Protein AF-A0A7X6Z7E5-F1 (afdb_monomer)

Mean predicted aligned error: 3.09 Å

Solvent-accessible surface area (backbone atoms only — not comparable to full-atom values): 7383 Å² total; per-residue (Å²): 79,76,51,75,53,70,46,64,33,36,83,61,48,77,45,71,62,96,45,41,35,42,35,34,70,39,60,48,38,36,44,34,43,27,23,80,47,95,40,52,66,38,69,42,58,39,33,41,38,40,39,46,39,59,73,40,32,41,79,45,36,56,46,96,85,69,81,45,80,76,39,76,52,38,86,60,73,45,66,46,77,52,34,31,45,40,37,34,41,30,78,64,75,43,69,44,42,31,17,22,46,98,87,66,48,79,71,38,73,46,73,66,49,61,56,97,43,31,39,35,39,66,42,50,87,60,60,71,55,51,34,31,44,34,36,61,109

Radius of gyration: 15.9 Å; Cα contacts (8 Å, |Δi|>4): 357; chains: 1; bounding box: 41×26×44 Å

Sequence (137 aa):
RTQCIYGFLGEAGELSTQSMTVSASNEYAVVALSSLTDAAIDTSDNLLLTTVGRAENTDMKYNEDHTVVLDFGKPPIQIEVIEADIAIRTDKKNLTVWSIGPEGFYTGRIPSTCVDGVLKFHLGDTCQSMYYLILEE

Foldseek 3Di:
DKDKDWDQQLVVAWDDDPFKIKRWNDRTKIWMKDAPDPDDQQEGQKIKIFMFDDWAAVPWDDPPVNPGTPDRHHDDTDTDFIWMKMKGAHPAQAKWKFQAAPVGHTPGTFDWDQDPRIIIGTTDPPSTDRMIIIGGD

pLDDT: mean 96.21, std 2.39, range [87.38, 98.75]

Structure (mmCIF, N/CA/C/O backbone):
data_AF-A0A7X6Z7E5-F1
#
_entry.id   AF-A0A7X6Z7E5-F1
#
loop_
_atom_site.group_PDB
_atom_site.id
_atom_site.type_symbol
_atom_site.label_atom_id
_atom_site.label_alt_id
_atom_site.label_comp_id
_atom_site.label_asym_id
_atom_site.label_entity_id
_atom_site.label_seq_id
_atom_site.pdbx_PDB_ins_code
_atom_site.Cartn_x
_atom_site.Cartn_y
_atom_site.Cartn_z
_atom_site.occupancy
_atom_site.B_iso_or_equiv
_atom_site.auth_seq_id
_atom_site.auth_comp_id
_atom_site.auth_asym_id
_atom_site.auth_atom_id
_atom_site.pdbx_PDB_model_num
ATOM 1 N N . ARG A 1 1 ? 0.260 -7.842 13.434 1.00 92.31 1 ARG A N 1
ATOM 2 C CA . ARG A 1 1 ? -0.545 -8.828 12.653 1.00 92.31 1 ARG A CA 1
ATOM 3 C C . ARG A 1 1 ? -0.699 -8.294 11.236 1.00 92.31 1 ARG A C 1
ATOM 5 O O . ARG A 1 1 ? -0.947 -7.100 11.126 1.00 92.31 1 ARG A O 1
ATOM 12 N N . THR A 1 2 ? -0.581 -9.130 10.203 1.00 97.75 2 THR A N 1
ATOM 13 C CA . THR A 1 2 ? -0.515 -8.663 8.805 1.00 97.75 2 THR A CA 1
ATOM 14 C C . THR A 1 2 ? -1.429 -9.480 7.902 1.00 97.75 2 THR A C 1
ATOM 16 O O . THR A 1 2 ? -1.519 -10.697 8.051 1.00 97.75 2 THR A O 1
ATOM 19 N N . GLN A 1 3 ? -2.099 -8.802 6.975 1.00 98.31 3 GLN A N 1
ATOM 20 C CA . GLN A 1 3 ? -2.853 -9.394 5.873 1.00 98.31 3 GLN A CA 1
ATOM 21 C C . GLN A 1 3 ? -2.309 -8.816 4.566 1.00 98.31 3 GLN A C 1
ATOM 23 O O . GLN A 1 3 ? -1.955 -7.640 4.516 1.00 98.31 3 GLN A O 1
AT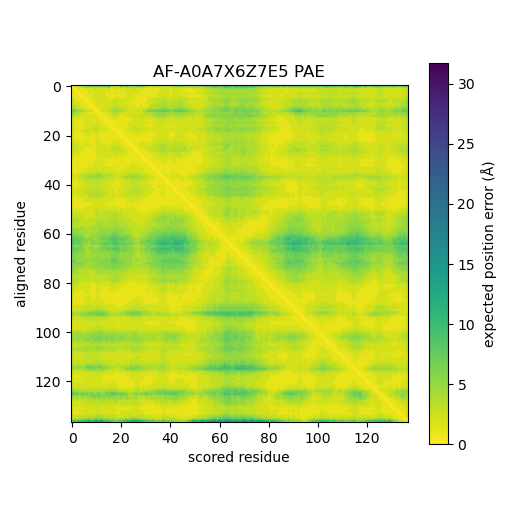OM 28 N N . CYS A 1 4 ? -2.193 -9.642 3.530 1.00 98.12 4 CYS A N 1
ATOM 29 C CA . CYS A 1 4 ? -1.553 -9.246 2.281 1.00 98.12 4 CYS A CA 1
ATOM 30 C C . CYS A 1 4 ? -2.283 -9.857 1.087 1.00 98.12 4 CYS A C 1
ATOM 32 O O . CYS A 1 4 ? -2.660 -11.029 1.132 1.00 98.12 4 CYS A O 1
ATOM 34 N N . ILE A 1 5 ? -2.445 -9.059 0.036 1.00 98.19 5 ILE A N 1
ATOM 35 C CA . ILE A 1 5 ? -2.859 -9.483 -1.299 1.00 98.19 5 ILE A CA 1
ATOM 36 C C . ILE A 1 5 ? -1.726 -9.076 -2.239 1.00 98.19 5 ILE A C 1
ATOM 38 O O . ILE A 1 5 ? -1.319 -7.915 -2.244 1.00 98.19 5 ILE A O 1
ATOM 42 N N . TYR A 1 6 ? -1.181 -10.025 -2.996 1.00 96.69 6 TYR A N 1
ATOM 43 C CA . TYR A 1 6 ? -0.103 -9.749 -3.939 1.00 96.69 6 TYR A CA 1
ATOM 44 C C . TYR A 1 6 ? -0.175 -10.651 -5.165 1.00 96.69 6 TYR A C 1
ATOM 46 O O . TYR A 1 6 ? -0.599 -11.803 -5.070 1.00 96.69 6 TYR A O 1
ATOM 54 N N . GLY A 1 7 ? 0.270 -10.130 -6.306 1.00 95.69 7 GLY A N 1
ATOM 55 C CA . GLY A 1 7 ? 0.277 -10.849 -7.574 1.00 95.69 7 GLY A CA 1
ATOM 56 C C . GLY A 1 7 ? -0.270 -9.996 -8.707 1.00 95.69 7 GLY A C 1
ATOM 57 O O . GLY A 1 7 ? -0.216 -8.768 -8.648 1.00 95.69 7 GLY A O 1
ATOM 58 N N . PHE A 1 8 ? -0.804 -10.666 -9.727 1.00 94.75 8 PHE A N 1
ATOM 59 C CA . PHE A 1 8 ? -1.396 -10.017 -10.889 1.00 94.75 8 PHE A CA 1
ATOM 60 C C . PHE A 1 8 ? -2.824 -9.536 -10.585 1.00 94.75 8 PHE A C 1
ATOM 62 O O . PHE A 1 8 ? -3.789 -10.258 -10.835 1.00 94.75 8 PHE A O 1
ATOM 69 N N . LEU A 1 9 ? -2.957 -8.375 -9.933 1.00 95.50 9 LEU A N 1
ATOM 70 C CA . LEU A 1 9 ? -4.228 -7.935 -9.342 1.00 95.50 9 LEU A CA 1
ATOM 71 C C . LEU A 1 9 ? -5.181 -7.292 -10.359 1.00 95.50 9 LEU A C 1
ATOM 73 O O . LEU A 1 9 ? -6.391 -7.453 -10.212 1.00 95.50 9 LEU A O 1
ATOM 77 N N . GLY A 1 10 ? -4.656 -6.636 -11.398 1.00 93.31 10 GLY A N 1
ATOM 78 C CA . GLY A 1 10 ? -5.451 -5.905 -12.396 1.00 93.31 10 GLY A CA 1
ATOM 79 C C . GLY A 1 10 ? -6.494 -6.756 -13.124 1.00 93.31 10 GLY A C 1
ATOM 80 O O . GLY A 1 10 ? -7.553 -6.260 -13.499 1.00 93.31 10 GLY A O 1
ATOM 81 N N . GLU A 1 11 ? -6.235 -8.057 -13.274 1.00 91.94 11 GLU A N 1
ATOM 82 C CA . GLU A 1 11 ? -7.167 -9.010 -13.893 1.00 91.94 11 GLU A CA 1
ATOM 83 C C . GLU A 1 11 ? -7.943 -9.855 -12.870 1.00 91.94 11 GLU A C 1
ATOM 85 O O . GLU A 1 11 ? -8.890 -10.556 -13.229 1.00 91.94 11 GLU A O 1
ATOM 90 N N . ALA A 1 12 ? -7.565 -9.802 -11.590 1.00 94.81 12 ALA A N 1
ATOM 91 C CA . ALA A 1 12 ? -8.177 -10.608 -10.537 1.00 94.81 12 ALA A CA 1
ATOM 92 C C . ALA A 1 12 ? -9.500 -10.018 -10.017 1.00 94.81 12 ALA A C 1
ATOM 94 O O . ALA A 1 12 ? -10.274 -10.727 -9.370 1.00 94.81 12 ALA A O 1
ATOM 95 N N . GLY A 1 13 ? -9.767 -8.741 -10.309 1.00 95.06 13 GLY A N 1
ATOM 96 C CA . GLY A 1 13 ? -10.925 -8.013 -9.801 1.00 95.06 13 GLY A CA 1
ATOM 97 C C . GLY A 1 13 ? -10.811 -7.731 -8.302 1.00 95.06 13 GLY A C 1
ATOM 98 O O . GLY A 1 13 ? -9.738 -7.414 -7.792 1.00 95.06 13 GLY A O 1
ATOM 99 N N . GLU A 1 14 ? -11.933 -7.836 -7.592 1.00 97.81 14 GLU A N 1
ATOM 100 C CA . GLU A 1 14 ? -11.973 -7.620 -6.147 1.00 97.81 14 GLU A CA 1
ATOM 101 C C . GLU A 1 14 ? -11.465 -8.858 -5.390 1.00 97.81 14 GLU A C 1
ATOM 103 O O . GLU A 1 14 ? -11.990 -9.964 -5.537 1.00 97.81 14 GLU A O 1
ATOM 108 N N . LEU A 1 15 ? -10.458 -8.659 -4.540 1.00 98.31 15 LEU A N 1
ATOM 109 C CA . LEU A 1 15 ? -9.891 -9.689 -3.677 1.00 98.31 15 LEU A CA 1
ATOM 110 C C . LEU A 1 15 ? -10.034 -9.295 -2.210 1.00 98.31 15 LEU A C 1
ATOM 112 O O . LEU A 1 15 ? -9.829 -8.139 -1.839 1.00 98.31 15 LEU A O 1
ATOM 116 N N . SER A 1 16 ? -10.313 -10.278 -1.355 1.00 98.19 16 SER A N 1
ATOM 117 C CA . SER A 1 16 ? -10.526 -10.048 0.075 1.00 98.19 16 SER A CA 1
ATOM 118 C C . SER A 1 16 ? -9.679 -10.965 0.947 1.00 98.19 16 SER A C 1
ATOM 120 O O . SER A 1 16 ? -9.521 -12.159 0.696 1.00 98.19 16 SER A O 1
ATOM 122 N N . THR A 1 17 ? -9.193 -10.399 2.042 1.00 98.00 17 THR A N 1
ATOM 123 C CA . THR A 1 17 ? -8.700 -11.114 3.217 1.00 98.00 17 THR A CA 1
ATOM 124 C C . THR A 1 17 ? -9.766 -11.068 4.318 1.00 98.00 17 THR A C 1
ATOM 126 O O . THR A 1 17 ? -10.914 -10.693 4.088 1.00 98.00 17 THR A O 1
ATOM 129 N N . GLN A 1 18 ? -9.411 -11.435 5.554 1.00 97.19 18 GLN A N 1
ATOM 130 C CA . GLN A 1 18 ? -10.350 -11.353 6.673 1.00 97.19 18 GLN A CA 1
ATOM 131 C C . GLN A 1 18 ? -10.836 -9.919 6.941 1.00 97.19 18 GLN A C 1
ATOM 133 O O . GLN A 1 18 ? -12.003 -9.753 7.292 1.00 97.19 18 GLN A O 1
ATOM 138 N N . SER A 1 19 ? -9.965 -8.912 6.836 1.00 97.81 19 SER A N 1
ATOM 139 C CA . SER A 1 19 ? -10.246 -7.527 7.251 1.00 97.81 19 SER A CA 1
ATOM 140 C C . SER A 1 19 ? -10.072 -6.497 6.138 1.00 97.81 19 SER A C 1
ATOM 142 O O . SER A 1 19 ? -10.428 -5.347 6.358 1.00 97.81 19 SER A O 1
ATOM 144 N N . MET A 1 20 ? -9.530 -6.869 4.978 1.00 98.44 20 MET A N 1
ATOM 145 C CA . MET A 1 20 ? -9.228 -5.944 3.886 1.00 98.44 20 MET A CA 1
ATOM 146 C C . MET A 1 20 ? -9.802 -6.469 2.574 1.00 98.44 20 MET A C 1
ATOM 148 O O . MET A 1 20 ? -9.797 -7.669 2.324 1.00 98.44 20 MET A O 1
ATOM 152 N N . THR A 1 21 ? -10.294 -5.564 1.740 1.00 98.62 21 THR A N 1
ATOM 153 C CA . THR A 1 21 ? -10.678 -5.815 0.351 1.00 98.62 21 THR A CA 1
ATOM 154 C C . THR A 1 21 ? -9.948 -4.822 -0.542 1.00 98.62 21 THR A C 1
AT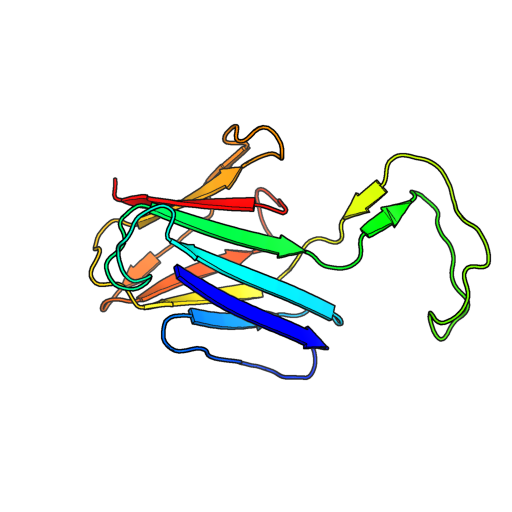OM 156 O O . THR A 1 21 ? -9.770 -3.666 -0.153 1.00 98.62 21 THR A O 1
ATOM 159 N N . VAL A 1 22 ? -9.482 -5.301 -1.692 1.00 98.62 22 VAL A N 1
ATOM 160 C CA . VAL A 1 22 ? -8.648 -4.561 -2.639 1.00 98.62 22 VAL A CA 1
ATOM 161 C C . VAL A 1 22 ? -9.151 -4.828 -4.051 1.00 98.62 22 VAL A C 1
ATOM 163 O O . VAL A 1 22 ? -9.315 -5.984 -4.435 1.00 98.62 22 VAL A O 1
ATOM 166 N N . SER A 1 23 ? -9.335 -3.763 -4.825 1.00 98.31 23 SER A N 1
ATOM 167 C CA . SER A 1 23 ? -9.487 -3.811 -6.280 1.00 98.31 23 SER A CA 1
ATOM 168 C C . SER A 1 23 ? -8.455 -2.864 -6.879 1.00 98.31 23 SER A C 1
ATOM 170 O O . SER A 1 23 ? -8.537 -1.661 -6.650 1.00 98.31 23 SER A O 1
ATOM 172 N N . ALA A 1 24 ? -7.462 -3.396 -7.590 1.00 97.69 24 ALA A N 1
ATOM 173 C CA . ALA A 1 24 ? -6.362 -2.616 -8.159 1.00 97.69 24 ALA A CA 1
ATOM 174 C C . ALA A 1 24 ? -6.434 -2.610 -9.689 1.00 97.69 24 ALA A C 1
ATOM 176 O O . ALA A 1 24 ? -6.834 -3.611 -10.278 1.00 97.69 24 ALA A O 1
ATOM 177 N N . SER A 1 25 ? -6.033 -1.508 -10.327 1.00 96.81 25 SER A N 1
ATOM 178 C CA . SER A 1 25 ? -5.918 -1.422 -11.793 1.00 96.81 25 SER A CA 1
ATOM 179 C C . SER A 1 25 ? -4.535 -1.854 -12.295 1.00 96.81 25 SER A C 1
ATOM 181 O O . SER A 1 25 ? -4.400 -2.244 -13.456 1.00 96.81 25 SER A O 1
ATOM 183 N N . ASN A 1 26 ? -3.510 -1.818 -11.433 1.00 96.31 26 ASN A N 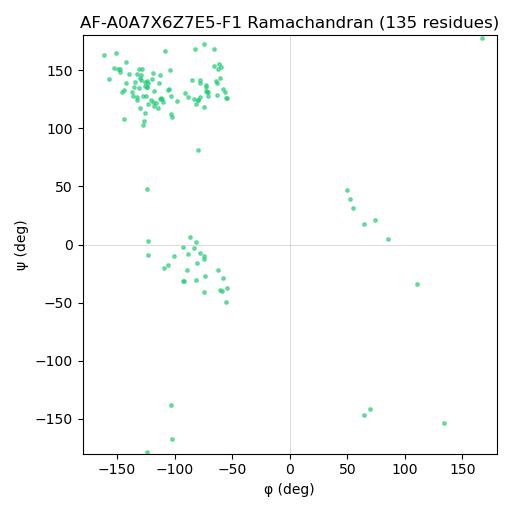1
ATOM 184 C CA . ASN A 1 26 ? -2.154 -2.230 -11.790 1.00 96.31 26 ASN A CA 1
ATOM 185 C C . ASN A 1 26 ? -2.102 -3.711 -12.164 1.00 96.31 26 ASN A C 1
ATOM 187 O O . ASN A 1 26 ? -2.661 -4.563 -11.469 1.00 96.31 26 ASN A O 1
ATOM 191 N N . GLU A 1 27 ? -1.329 -4.024 -13.205 1.00 93.38 27 GLU A N 1
ATOM 192 C CA . GLU A 1 27 ? -1.092 -5.402 -13.632 1.00 93.38 27 GLU A CA 1
ATOM 193 C C . GLU A 1 27 ? -0.549 -6.242 -12.474 1.00 93.38 27 GLU A C 1
ATOM 195 O O . GLU A 1 27 ? -1.118 -7.284 -12.177 1.00 93.38 27 GLU A O 1
ATOM 200 N N . TYR A 1 28 ? 0.484 -5.755 -11.777 1.00 94.25 28 TYR A N 1
ATOM 201 C CA . TYR A 1 28 ? 1.039 -6.374 -10.578 1.00 94.25 28 TYR A CA 1
ATOM 202 C C . TYR A 1 28 ? 1.037 -5.390 -9.410 1.00 94.25 28 TYR A C 1
ATOM 204 O O . TYR A 1 28 ? 1.471 -4.248 -9.547 1.00 94.25 28 TYR A O 1
ATOM 212 N N . ALA A 1 29 ? 0.625 -5.855 -8.234 1.00 96.81 29 ALA A N 1
ATOM 213 C CA . ALA A 1 29 ? 0.714 -5.073 -7.010 1.00 96.81 29 ALA A CA 1
ATOM 214 C C . ALA A 1 29 ? 0.927 -5.970 -5.791 1.00 96.81 29 ALA A C 1
ATOM 216 O O . ALA A 1 29 ? 0.480 -7.117 -5.742 1.00 96.81 29 ALA A O 1
ATOM 217 N N . VAL A 1 30 ? 1.587 -5.415 -4.780 1.00 97.62 30 VAL A N 1
ATOM 218 C CA . VAL A 1 30 ? 1.592 -5.912 -3.405 1.00 97.62 30 VAL A CA 1
ATOM 219 C C . VAL A 1 30 ? 0.830 -4.902 -2.565 1.00 97.62 30 VAL A C 1
ATOM 221 O O . VAL A 1 30 ? 1.192 -3.729 -2.555 1.00 97.62 30 VAL A O 1
ATOM 224 N N . VAL A 1 31 ? -0.189 -5.354 -1.840 1.00 98.44 31 VAL A N 1
ATOM 225 C CA . VAL A 1 31 ? -0.961 -4.549 -0.892 1.00 98.44 31 VAL A CA 1
ATOM 226 C C . VAL A 1 31 ? -0.962 -5.268 0.451 1.00 98.44 31 VAL A C 1
ATOM 228 O O . VAL A 1 31 ? -1.621 -6.295 0.630 1.00 98.44 31 VAL A O 1
ATOM 231 N N . ALA A 1 32 ? -0.189 -4.742 1.400 1.00 98.56 32 ALA A N 1
ATOM 232 C CA . ALA A 1 32 ? 0.004 -5.330 2.718 1.00 98.56 32 ALA A CA 1
ATOM 233 C C . ALA A 1 32 ? -0.476 -4.377 3.813 1.00 98.56 32 ALA A C 1
ATOM 235 O O . ALA A 1 32 ? 0.026 -3.265 3.942 1.00 98.56 32 ALA A O 1
ATOM 236 N N . LEU A 1 33 ? -1.404 -4.840 4.646 1.00 98.75 33 LEU A N 1
ATOM 237 C CA . LEU A 1 33 ? -1.927 -4.097 5.786 1.00 98.75 33 LEU A CA 1
ATOM 238 C C . LEU A 1 33 ? -1.452 -4.743 7.082 1.00 98.75 33 LEU A C 1
ATOM 240 O O . LEU A 1 33 ? -1.702 -5.925 7.332 1.00 98.75 33 LEU A O 1
ATOM 244 N N . SER A 1 34 ? -0.777 -3.960 7.915 1.00 98.50 34 SER A N 1
ATOM 245 C CA . SER A 1 34 ? -0.219 -4.410 9.186 1.00 98.50 34 SER A CA 1
ATOM 246 C C . SER A 1 34 ? -0.727 -3.557 10.335 1.00 98.50 34 SER A C 1
ATOM 248 O O . SER A 1 34 ? -0.705 -2.336 10.259 1.00 98.50 34 SER A O 1
ATOM 250 N N . SER A 1 35 ? -1.123 -4.196 11.434 1.00 98.25 35 SER A N 1
ATOM 251 C CA . SER A 1 35 ? -1.245 -3.493 12.714 1.00 98.25 35 SER A CA 1
ATOM 252 C C . SER A 1 35 ? 0.141 -3.196 13.277 1.00 98.25 35 SER A C 1
ATOM 254 O O . SER A 1 35 ? 0.977 -4.104 13.330 1.00 98.25 35 SER A O 1
ATOM 256 N N . LEU A 1 36 ? 0.356 -1.947 13.701 1.00 97.31 36 LEU A N 1
ATOM 257 C CA . LEU A 1 36 ? 1.563 -1.500 14.405 1.00 97.31 36 LEU A CA 1
ATOM 258 C C . LEU A 1 36 ? 1.471 -1.714 15.927 1.00 97.31 36 LEU A C 1
ATOM 260 O O . LEU A 1 36 ? 2.359 -1.307 16.671 1.00 97.31 36 LEU A O 1
ATOM 264 N N . THR A 1 37 ? 0.407 -2.376 16.386 1.00 95.00 37 THR A N 1
ATOM 265 C CA . THR A 1 37 ? 0.178 -2.781 17.777 1.00 95.00 37 THR A CA 1
ATOM 266 C C . THR A 1 37 ? -0.059 -4.297 17.861 1.00 95.00 37 THR A C 1
ATOM 268 O O . THR A 1 37 ? -0.069 -5.011 16.850 1.00 95.00 37 THR A O 1
ATOM 271 N N . ASP A 1 38 ? -0.312 -4.810 19.068 1.00 95.06 38 ASP A N 1
ATOM 272 C CA . ASP A 1 38 ? -0.697 -6.215 19.282 1.00 95.06 38 ASP A CA 1
ATOM 273 C C . ASP A 1 38 ? -2.155 -6.524 18.872 1.00 95.06 38 ASP A C 1
ATOM 275 O O . ASP A 1 38 ? -2.553 -7.697 18.749 1.00 95.06 38 ASP A O 1
ATOM 279 N N . ALA A 1 39 ? -2.957 -5.482 18.628 1.00 96.94 39 ALA A N 1
ATOM 280 C CA . ALA A 1 39 ? -4.357 -5.598 18.245 1.00 96.94 39 ALA A CA 1
ATOM 281 C C . ALA A 1 39 ? -4.535 -6.250 16.861 1.00 96.94 39 ALA A C 1
ATOM 283 O O . ALA A 1 39 ? -3.660 -6.200 15.987 1.00 96.94 39 ALA A O 1
ATOM 284 N N . ALA A 1 40 ? -5.700 -6.876 16.661 1.00 97.50 40 ALA A N 1
ATOM 285 C CA . ALA A 1 40 ? -6.168 -7.296 15.342 1.00 97.50 40 ALA A CA 1
ATOM 286 C C . ALA A 1 40 ? -6.346 -6.085 14.418 1.00 97.50 40 ALA A C 1
ATOM 288 O O . ALA A 1 40 ? -6.526 -4.970 14.894 1.00 97.50 40 ALA A O 1
ATOM 289 N N . ILE A 1 41 ? -6.277 -6.293 13.099 1.00 98.12 41 ILE A N 1
ATOM 290 C CA . ILE A 1 41 ? -6.431 -5.193 12.131 1.00 98.12 41 ILE A CA 1
ATOM 291 C C . ILE A 1 41 ? -7.786 -4.500 12.306 1.00 98.12 41 ILE A C 1
ATOM 293 O O . ILE A 1 41 ? -7.861 -3.280 12.252 1.00 98.12 41 ILE A O 1
ATOM 297 N N . ASP A 1 42 ? -8.840 -5.271 12.562 1.00 97.31 42 ASP A N 1
ATOM 298 C CA . ASP A 1 42 ? -10.198 -4.764 12.732 1.00 97.31 42 ASP A CA 1
ATOM 299 C C . ASP A 1 42 ? -10.443 -4.050 14.066 1.00 97.31 42 ASP A C 1
ATOM 301 O O . ASP A 1 42 ? -11.468 -3.390 14.195 1.00 97.31 42 ASP A O 1
ATOM 305 N N . THR A 1 43 ? -9.514 -4.119 15.022 1.00 97.25 43 THR A N 1
ATOM 306 C CA . THR A 1 43 ? -9.628 -3.438 16.325 1.00 97.25 43 THR A CA 1
ATOM 307 C C . THR A 1 43 ? -8.464 -2.486 16.619 1.00 97.25 43 THR A C 1
ATOM 309 O O . THR A 1 43 ? -8.361 -1.962 17.729 1.00 97.25 43 THR A O 1
ATOM 312 N N . SER A 1 44 ? -7.522 -2.319 15.686 1.00 97.94 44 SER A N 1
ATOM 313 C CA . SER A 1 44 ? -6.346 -1.465 15.880 1.00 97.94 44 SER A CA 1
ATOM 314 C C . SER A 1 44 ? -6.676 -0.015 15.551 1.00 97.94 44 SER A C 1
ATOM 316 O O . SER A 1 44 ? -7.377 0.271 14.585 1.00 97.94 44 SER A O 1
ATOM 318 N N . ASP A 1 45 ? -6.125 0.898 16.338 1.00 97.19 45 ASP A N 1
ATOM 319 C CA . ASP A 1 45 ? -6.123 2.343 16.100 1.00 97.19 45 ASP A CA 1
ATOM 320 C C . ASP A 1 45 ? -4.876 2.820 15.344 1.00 97.19 45 ASP A C 1
ATOM 322 O O . ASP A 1 45 ? -4.756 4.008 15.061 1.00 97.19 45 ASP A O 1
ATOM 326 N N . ASN A 1 46 ? -3.945 1.913 15.033 1.00 97.88 46 ASN A N 1
ATOM 327 C CA . ASN A 1 46 ? -2.686 2.238 14.382 1.00 97.88 46 ASN A CA 1
ATOM 328 C C . ASN A 1 46 ? -2.275 1.126 13.408 1.00 97.88 46 ASN A C 1
ATOM 330 O O . ASN A 1 46 ? -1.914 0.007 13.805 1.00 97.88 46 ASN A O 1
ATOM 334 N N . LEU A 1 47 ? -2.377 1.428 12.115 1.00 98.50 47 LEU A N 1
ATOM 335 C CA . LEU A 1 47 ? -2.087 0.511 11.018 1.00 98.50 47 LEU A CA 1
ATOM 336 C C . LEU A 1 47 ? -1.114 1.152 10.025 1.00 98.50 47 LEU A C 1
ATOM 338 O O . LEU A 1 47 ? -1.129 2.359 9.798 1.00 98.50 47 LEU A O 1
ATOM 342 N N . LEU A 1 48 ? -0.325 0.310 9.368 1.00 98.44 48 LEU A N 1
ATOM 343 C CA . LEU A 1 48 ? 0.494 0.664 8.220 1.00 98.44 48 LEU A CA 1
ATOM 344 C C . LEU A 1 48 ? 0.010 -0.123 7.006 1.00 98.44 48 LEU A C 1
ATOM 346 O O . LEU A 1 48 ? -0.002 -1.358 7.025 1.00 98.44 48 LEU A O 1
ATOM 350 N N . LEU A 1 49 ? -0.369 0.598 5.958 1.00 98.56 49 LEU A N 1
ATOM 351 C CA . LEU A 1 49 ? -0.602 0.054 4.632 1.00 98.56 49 LEU A CA 1
ATOM 352 C C . LEU A 1 49 ? 0.646 0.290 3.780 1.00 98.56 49 LEU A C 1
ATOM 354 O O . LEU A 1 49 ? 1.074 1.428 3.596 1.00 98.56 49 LEU A O 1
ATOM 358 N N . THR A 1 50 ? 1.201 -0.788 3.243 1.00 98.12 50 THR A N 1
ATOM 359 C CA . THR A 1 50 ? 2.319 -0.756 2.302 1.00 98.12 50 THR A CA 1
ATOM 360 C C . THR A 1 50 ? 1.832 -1.228 0.943 1.00 98.12 50 THR A C 1
ATOM 362 O O . THR A 1 50 ? 1.301 -2.336 0.827 1.00 98.12 50 THR A O 1
ATOM 365 N N . THR A 1 51 ? 2.041 -0.410 -0.083 1.00 97.25 51 THR A N 1
ATOM 366 C CA . THR A 1 51 ? 1.702 -0.724 -1.470 1.00 97.25 51 THR A CA 1
ATOM 367 C C . THR A 1 51 ? 2.916 -0.578 -2.368 1.00 97.25 51 THR A C 1
ATOM 369 O O . THR A 1 51 ? 3.562 0.467 -2.358 1.00 97.25 51 THR A O 1
ATOM 372 N N . VAL A 1 52 ? 3.232 -1.595 -3.163 1.00 95.75 52 VAL A N 1
ATOM 373 C CA . VAL A 1 52 ? 4.352 -1.524 -4.110 1.00 95.75 52 VAL A CA 1
ATOM 374 C C . VAL A 1 52 ? 4.025 -2.275 -5.395 1.00 95.75 52 VAL A C 1
ATOM 376 O O . VAL A 1 52 ? 3.521 -3.398 -5.353 1.00 95.75 52 VAL A O 1
ATOM 379 N N . GLY A 1 53 ? 4.293 -1.628 -6.528 1.00 94.75 53 GLY A N 1
ATOM 380 C CA . GLY A 1 53 ? 4.237 -2.221 -7.862 1.00 94.75 53 GLY A CA 1
ATOM 381 C C . GLY A 1 53 ? 5.640 -2.517 -8.376 1.00 94.75 53 GLY A C 1
ATOM 382 O O . GLY A 1 53 ? 6.512 -2.969 -7.627 1.00 94.75 53 GLY A O 1
ATOM 383 N N . ARG A 1 54 ? 5.884 -2.231 -9.654 1.00 92.50 54 ARG A N 1
ATOM 384 C CA . ARG A 1 54 ? 7.234 -2.302 -10.221 1.00 92.50 54 ARG A CA 1
ATOM 385 C C . ARG A 1 54 ? 8.152 -1.267 -9.568 1.00 92.50 54 ARG A C 1
ATOM 387 O O . ARG A 1 54 ? 7.748 -0.139 -9.299 1.00 92.50 54 ARG A O 1
ATOM 394 N N . ALA A 1 55 ? 9.396 -1.657 -9.312 1.00 93.81 55 ALA A N 1
ATOM 395 C CA . ALA A 1 55 ? 10.440 -0.777 -8.799 1.00 93.81 55 ALA A CA 1
ATOM 396 C C . ALA A 1 55 ? 11.655 -0.891 -9.719 1.00 93.81 55 ALA A C 1
ATOM 398 O O . ALA A 1 55 ? 12.386 -1.881 -9.686 1.00 93.81 55 ALA A O 1
ATOM 399 N N . GLU A 1 56 ? 11.839 0.110 -10.570 1.00 94.94 56 GLU A N 1
ATOM 400 C CA . GLU A 1 56 ? 12.768 0.056 -11.696 1.00 94.94 56 GLU A CA 1
ATOM 401 C C . GLU A 1 56 ? 13.657 1.292 -11.718 1.00 94.94 56 GLU A C 1
ATOM 403 O O . GLU A 1 56 ? 13.268 2.363 -11.261 1.00 94.94 56 GLU A O 1
ATOM 408 N N . ASN A 1 57 ? 14.871 1.170 -12.249 1.00 97.12 57 ASN A N 1
ATOM 409 C CA . ASN A 1 57 ? 15.696 2.351 -12.480 1.00 97.12 57 ASN A CA 1
ATOM 410 C C . ASN A 1 57 ? 15.023 3.290 -13.487 1.00 97.12 57 ASN A C 1
ATOM 412 O O . ASN A 1 57 ? 14.330 2.857 -14.408 1.00 97.12 57 ASN A O 1
ATOM 416 N N . THR A 1 58 ? 15.298 4.584 -13.356 1.00 96.38 58 THR A N 1
ATOM 417 C CA . THR A 1 58 ? 14.872 5.572 -14.347 1.00 96.38 58 THR A CA 1
ATOM 418 C C . THR A 1 58 ? 15.414 5.176 -15.727 1.00 96.38 58 THR A C 1
ATOM 420 O O . THR A 1 58 ? 16.608 4.903 -15.869 1.00 96.38 58 THR A O 1
ATOM 423 N N . ASP A 1 59 ? 14.547 5.169 -16.740 1.00 96.25 59 ASP A N 1
ATOM 424 C CA . ASP A 1 59 ? 14.840 4.762 -18.125 1.00 96.25 59 ASP A CA 1
ATOM 425 C C . ASP A 1 59 ? 15.232 3.274 -18.315 1.00 96.25 59 ASP A C 1
ATOM 427 O O . ASP A 1 59 ? 15.791 2.924 -19.358 1.00 96.25 59 ASP A O 1
ATOM 431 N N . MET A 1 60 ? 14.950 2.392 -17.343 1.00 97.31 60 MET A N 1
ATOM 432 C CA . MET A 1 60 ? 15.136 0.940 -17.487 1.00 97.31 60 MET A CA 1
ATOM 433 C C . MET A 1 60 ? 14.276 0.383 -18.632 1.00 97.31 60 MET A C 1
ATOM 435 O O . MET A 1 60 ? 13.156 0.838 -18.861 1.00 97.31 60 MET A O 1
ATOM 439 N N . LYS A 1 61 ? 14.802 -0.597 -19.377 1.00 96.00 61 LYS A N 1
ATOM 440 C CA . LYS A 1 61 ? 14.101 -1.194 -20.525 1.00 96.00 61 LYS A CA 1
ATOM 441 C C . LYS A 1 61 ? 14.117 -2.705 -20.466 1.00 96.00 61 LYS A C 1
ATOM 443 O O . LYS A 1 61 ? 15.173 -3.318 -20.300 1.00 96.00 61 LYS A O 1
ATOM 448 N N . TYR A 1 62 ? 12.954 -3.285 -20.724 1.00 94.50 62 TYR A N 1
ATOM 449 C CA . TYR A 1 62 ? 12.779 -4.710 -20.943 1.00 94.50 62 TYR A CA 1
ATOM 450 C C . TYR A 1 62 ? 12.479 -5.009 -22.415 1.00 94.50 62 TYR A C 1
ATOM 452 O O . TYR A 1 62 ? 12.189 -4.107 -23.205 1.00 94.50 62 TYR A O 1
ATOM 460 N N . ASN A 1 63 ? 12.570 -6.283 -22.789 1.00 95.12 63 ASN A N 1
ATOM 461 C CA . ASN A 1 63 ? 11.912 -6.791 -23.992 1.00 95.12 63 ASN A CA 1
ATOM 462 C C . ASN A 1 63 ? 10.377 -6.724 -23.852 1.00 95.12 63 ASN A C 1
ATOM 464 O O . ASN A 1 63 ? 9.864 -6.517 -22.757 1.00 95.12 63 ASN A O 1
ATOM 468 N N . GLU A 1 6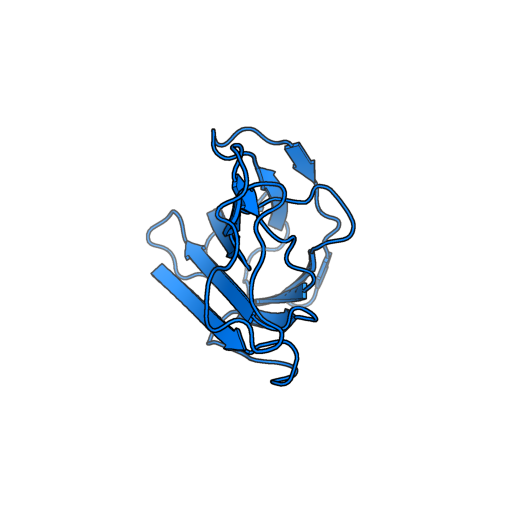4 ? 9.652 -6.922 -24.957 1.00 91.38 64 GLU A N 1
ATOM 469 C CA . GLU A 1 64 ? 8.180 -6.806 -25.000 1.00 91.38 64 GLU A CA 1
ATOM 470 C C . GLU A 1 64 ? 7.474 -7.692 -23.960 1.00 91.38 64 GLU A C 1
ATOM 472 O O . GLU A 1 64 ? 6.518 -7.253 -23.332 1.00 91.38 64 GLU A O 1
ATOM 477 N N . ASP A 1 65 ? 7.997 -8.896 -23.710 1.00 91.00 65 ASP A N 1
ATOM 478 C CA . ASP A 1 65 ? 7.433 -9.838 -22.735 1.00 91.00 65 ASP A CA 1
ATOM 479 C C . ASP A 1 65 ? 7.835 -9.546 -21.273 1.00 91.00 65 ASP A C 1
ATOM 481 O O . ASP A 1 65 ? 7.516 -10.330 -20.382 1.00 91.00 65 ASP A O 1
ATOM 485 N N . HIS A 1 66 ? 8.599 -8.480 -21.003 1.00 87.62 66 HIS A N 1
ATOM 486 C CA . HIS A 1 66 ? 9.110 -8.135 -19.667 1.00 87.62 66 HIS A CA 1
ATOM 487 C C . HIS A 1 66 ? 9.907 -9.258 -18.957 1.00 87.62 66 HIS A C 1
ATOM 489 O O . HIS A 1 66 ? 9.939 -9.351 -17.731 1.00 87.62 66 HIS A O 1
ATOM 495 N N . THR A 1 67 ? 10.608 -10.105 -19.719 1.00 91.06 67 THR A N 1
ATOM 496 C CA . THR A 1 67 ? 11.387 -11.253 -19.205 1.00 91.06 67 THR A CA 1
ATOM 497 C C . THR A 1 67 ? 12.901 -11.041 -19.210 1.00 91.06 67 THR A C 1
ATOM 499 O O . THR A 1 67 ? 13.630 -11.770 -18.536 1.00 91.06 67 THR A O 1
ATOM 502 N N . VAL A 1 68 ? 13.398 -10.059 -19.965 1.00 94.75 68 VAL A N 1
ATOM 503 C CA . VAL A 1 68 ? 14.829 -9.776 -20.130 1.00 94.75 68 VAL A CA 1
ATOM 504 C C . VAL A 1 68 ? 15.073 -8.277 -20.037 1.00 94.75 68 VAL A C 1
ATOM 506 O O . VAL A 1 68 ? 14.473 -7.499 -20.775 1.00 94.75 68 VAL A O 1
ATOM 509 N N . VAL A 1 69 ? 16.006 -7.880 -19.170 1.00 96.06 69 VAL A N 1
ATOM 510 C CA . VAL A 1 69 ? 16.494 -6.498 -19.085 1.00 96.06 69 VAL A CA 1
ATOM 511 C C . VAL A 1 69 ? 17.412 -6.221 -20.275 1.00 96.06 69 VAL A C 1
ATOM 513 O O . VAL A 1 69 ? 18.450 -6.864 -20.424 1.00 96.06 69 VAL A O 1
ATOM 516 N N . LEU A 1 70 ? 17.031 -5.264 -21.117 1.00 97.44 70 LEU A N 1
ATOM 517 C CA . LEU A 1 70 ? 17.819 -4.808 -22.266 1.00 97.44 70 LEU A CA 1
ATOM 518 C C . LEU A 1 70 ? 18.728 -3.628 -21.903 1.00 97.44 70 LEU A C 1
ATOM 520 O O . LEU A 1 70 ? 19.811 -3.488 -22.466 1.00 97.44 70 LEU A O 1
ATOM 524 N N . ASP A 1 71 ? 18.287 -2.793 -20.960 1.00 97.62 71 ASP A N 1
ATOM 525 C CA . ASP A 1 71 ? 19.033 -1.655 -20.426 1.00 97.62 71 ASP A CA 1
ATOM 526 C C . ASP A 1 71 ? 18.694 -1.485 -18.941 1.00 97.62 71 ASP A C 1
ATOM 528 O O . ASP A 1 71 ? 17.522 -1.469 -18.562 1.00 97.62 71 ASP A O 1
ATOM 532 N N . PHE A 1 72 ? 19.719 -1.353 -18.099 1.00 96.12 72 PHE A N 1
ATOM 533 C CA . PHE A 1 72 ? 19.562 -1.167 -16.657 1.00 96.12 72 PHE A CA 1
ATOM 534 C C . PHE A 1 72 ? 19.174 0.265 -16.270 1.00 96.12 72 PHE A C 1
ATOM 536 O O . PHE A 1 72 ? 18.896 0.503 -15.093 1.00 96.12 72 PHE A O 1
ATOM 543 N N . GLY A 1 73 ? 19.167 1.210 -17.214 1.00 97.19 73 GLY A N 1
ATOM 544 C CA . GLY A 1 73 ? 18.826 2.604 -16.953 1.00 97.19 73 GLY A CA 1
ATOM 545 C C . GLY A 1 73 ? 19.828 3.283 -16.016 1.00 97.19 73 GLY A C 1
ATOM 546 O O . GLY A 1 73 ? 21.028 2.996 -16.022 1.00 97.19 73 GLY A O 1
ATOM 547 N N . LYS A 1 74 ? 19.338 4.216 -15.197 1.00 97.81 74 LYS A N 1
ATOM 548 C CA . LYS A 1 74 ? 20.146 4.988 -14.242 1.00 97.81 74 LYS A CA 1
ATOM 549 C C . LYS A 1 74 ? 19.390 5.229 -12.930 1.00 97.81 74 LYS A C 1
ATOM 551 O O . LYS A 1 74 ? 18.160 5.234 -12.928 1.00 97.81 74 LYS A O 1
ATOM 556 N N . PRO A 1 75 ? 20.094 5.480 -11.812 1.00 96.31 75 PRO A N 1
ATOM 557 C CA . PRO A 1 75 ? 19.435 5.944 -10.596 1.00 96.31 75 PRO A CA 1
ATOM 558 C C . PRO A 1 75 ? 18.705 7.286 -10.831 1.00 96.31 75 PRO A C 1
ATOM 560 O O . PRO A 1 75 ? 19.154 8.084 -11.661 1.00 96.31 75 PRO A O 1
ATOM 563 N N . PRO A 1 76 ? 17.635 7.583 -10.070 1.00 95.38 76 PRO A N 1
ATOM 564 C CA . PRO A 1 76 ? 17.085 6.780 -8.974 1.00 95.38 76 PRO A CA 1
ATOM 565 C C . PRO A 1 76 ? 16.159 5.649 -9.449 1.00 95.38 76 PRO A C 1
ATOM 567 O O . PRO A 1 76 ? 15.726 5.624 -10.602 1.00 95.38 76 PRO A O 1
ATOM 570 N N . ILE A 1 77 ? 15.837 4.743 -8.521 1.00 94.81 77 ILE A N 1
ATOM 571 C CA . ILE A 1 77 ? 14.735 3.788 -8.675 1.00 94.81 77 ILE A CA 1
ATOM 572 C C . ILE A 1 77 ? 13.414 4.558 -8.567 1.00 94.81 77 ILE A C 1
ATOM 574 O O . ILE A 1 77 ? 13.224 5.342 -7.636 1.00 94.81 77 ILE A O 1
ATOM 578 N N . GLN A 1 78 ? 12.515 4.325 -9.513 1.00 94.06 78 GLN A N 1
ATOM 579 C CA . GLN A 1 78 ? 11.143 4.801 -9.532 1.00 94.06 78 GLN A CA 1
ATOM 580 C C . GLN A 1 78 ? 10.218 3.635 -9.200 1.00 94.06 78 GLN A C 1
ATOM 582 O O . GLN A 1 78 ? 10.376 2.529 -9.717 1.00 94.06 78 GLN A O 1
ATOM 587 N N . ILE A 1 79 ? 9.274 3.890 -8.302 1.00 93.56 79 ILE A N 1
ATOM 588 C CA . ILE A 1 79 ? 8.265 2.914 -7.911 1.00 93.56 79 ILE A CA 1
ATOM 589 C C . ILE A 1 79 ? 6.967 3.302 -8.600 1.00 93.56 79 ILE A C 1
ATOM 591 O O . ILE A 1 79 ? 6.533 4.451 -8.513 1.00 93.56 79 ILE A O 1
ATOM 595 N N . GLU A 1 80 ? 6.371 2.337 -9.284 1.00 94.56 80 GLU A N 1
ATOM 596 C CA . GLU A 1 80 ? 5.047 2.453 -9.871 1.00 94.56 80 GLU A CA 1
ATOM 597 C C . GLU A 1 80 ? 4.018 2.789 -8.788 1.00 94.56 80 GLU A C 1
ATOM 599 O O . GLU A 1 80 ? 3.987 2.185 -7.710 1.00 94.56 80 GLU A O 1
ATOM 604 N N . VAL A 1 81 ? 3.167 3.765 -9.089 1.00 95.56 81 VAL A N 1
ATOM 605 C CA . VAL A 1 81 ? 2.065 4.151 -8.215 1.00 95.56 81 VAL A CA 1
ATOM 606 C C . VAL A 1 81 ? 1.014 3.051 -8.241 1.00 95.56 81 VAL A C 1
ATOM 608 O O . VAL A 1 81 ? 0.550 2.659 -9.309 1.00 95.56 81 VAL A O 1
ATOM 611 N N . ILE A 1 82 ? 0.620 2.580 -7.058 1.00 97.69 82 ILE A N 1
ATOM 612 C CA . ILE A 1 82 ? -0.515 1.671 -6.935 1.00 97.69 82 ILE A CA 1
ATOM 613 C C . ILE A 1 82 ? -1.817 2.470 -6.959 1.00 97.69 82 ILE A C 1
ATOM 615 O O . ILE A 1 82 ? -2.052 3.323 -6.100 1.00 97.69 82 ILE A O 1
ATOM 619 N N . GLU A 1 83 ? -2.653 2.152 -7.937 1.00 97.88 83 GLU A N 1
ATOM 620 C CA . GLU A 1 83 ? -4.012 2.636 -8.127 1.00 97.88 83 GLU A CA 1
ATOM 621 C C . GLU A 1 83 ? -4.984 1.547 -7.667 1.00 97.88 83 GLU A C 1
ATOM 623 O O . GLU A 1 83 ? -5.079 0.470 -8.268 1.00 97.88 83 GLU A O 1
ATOM 628 N N . ALA A 1 84 ? -5.671 1.790 -6.551 1.00 98.06 84 ALA A N 1
ATOM 629 C CA . ALA A 1 84 ? -6.528 0.779 -5.946 1.00 98.06 84 ALA A CA 1
ATOM 630 C C . ALA A 1 84 ? -7.626 1.363 -5.059 1.00 98.06 84 ALA A C 1
ATOM 632 O O . ALA A 1 84 ? -7.391 2.279 -4.268 1.00 98.06 84 ALA A O 1
ATOM 633 N N . ASP A 1 85 ? -8.799 0.739 -5.117 1.00 98.50 85 ASP A N 1
ATOM 634 C CA . ASP A 1 85 ? -9.845 0.893 -4.116 1.00 98.50 85 ASP A CA 1
ATOM 635 C C . ASP A 1 85 ? -9.565 -0.038 -2.936 1.00 98.50 85 ASP A C 1
ATOM 637 O O . ASP A 1 85 ? -9.415 -1.254 -3.098 1.00 98.50 85 ASP A O 1
ATOM 641 N N . ILE A 1 86 ? -9.510 0.542 -1.737 1.00 98.62 86 ILE A N 1
ATOM 642 C CA . ILE A 1 86 ? -9.228 -0.169 -0.493 1.00 98.62 86 ILE A CA 1
ATOM 643 C C . ILE A 1 86 ? -10.431 -0.052 0.440 1.00 98.62 86 ILE A C 1
ATOM 645 O O . ILE A 1 86 ? -10.940 1.041 0.699 1.00 98.62 86 ILE A O 1
ATOM 649 N N . ALA A 1 87 ? -10.854 -1.185 0.998 1.00 98.69 87 ALA A N 1
ATOM 650 C CA . ALA A 1 87 ? -11.845 -1.243 2.065 1.00 98.69 87 ALA A CA 1
ATOM 651 C C . ALA A 1 87 ? -11.315 -2.058 3.250 1.00 98.69 87 ALA A C 1
ATOM 653 O O . ALA A 1 87 ? -10.877 -3.194 3.083 1.00 98.69 87 ALA A O 1
ATOM 654 N N . ILE A 1 88 ? -11.372 -1.496 4.458 1.00 98.69 88 ILE A N 1
ATOM 655 C CA . ILE A 1 88 ? -10.877 -2.123 5.689 1.00 98.69 88 ILE A CA 1
ATOM 656 C C . ILE A 1 88 ? -12.018 -2.208 6.696 1.00 98.69 88 ILE A C 1
ATOM 658 O O . ILE A 1 88 ? -12.578 -1.187 7.093 1.00 98.69 88 ILE A O 1
ATOM 662 N N . ARG A 1 89 ? -12.351 -3.421 7.144 1.00 98.50 89 ARG A N 1
ATOM 663 C CA . ARG A 1 89 ? -13.294 -3.626 8.249 1.00 98.50 89 ARG A CA 1
ATOM 664 C C . ARG A 1 89 ? -12.639 -3.219 9.565 1.00 98.50 89 ARG A C 1
ATOM 666 O O . ARG A 1 89 ? -11.537 -3.675 9.861 1.00 98.50 89 ARG A O 1
ATOM 673 N N . THR A 1 90 ? -13.338 -2.420 10.360 1.00 97.94 90 THR A N 1
ATOM 674 C CA . THR A 1 90 ? -12.847 -1.880 11.629 1.00 97.94 90 THR A CA 1
ATOM 675 C C . THR A 1 90 ? -13.988 -1.584 12.610 1.00 97.94 90 THR A C 1
ATOM 677 O O . THR A 1 90 ? -15.110 -1.293 12.198 1.00 97.94 90 THR A O 1
ATOM 680 N N . ASP A 1 91 ? -13.711 -1.645 13.913 1.00 96.94 91 ASP A N 1
ATOM 681 C CA . ASP A 1 91 ? -14.591 -1.143 14.976 1.00 96.94 91 ASP A CA 1
ATOM 682 C C . ASP A 1 91 ? -14.357 0.344 15.310 1.00 96.94 91 ASP A C 1
ATOM 684 O O . ASP A 1 91 ? -15.143 0.958 16.044 1.00 96.94 91 ASP A O 1
ATOM 688 N N . LYS A 1 92 ? -13.303 0.937 14.741 1.00 96.50 92 LYS A N 1
ATOM 689 C CA . LYS A 1 92 ? -12.920 2.332 14.931 1.00 96.50 92 LYS A CA 1
ATOM 690 C C . LYS A 1 92 ? -13.799 3.252 14.103 1.00 96.50 92 LYS A C 1
ATOM 692 O O . LYS A 1 92 ? -14.117 2.984 12.944 1.00 96.50 92 LYS A O 1
ATOM 697 N N . LYS A 1 93 ? -14.187 4.379 14.697 1.00 92.88 93 LYS A N 1
ATOM 698 C CA . LYS A 1 93 ? -15.130 5.317 14.065 1.00 92.88 93 LYS A CA 1
ATOM 699 C C . LYS A 1 93 ? -14.434 6.420 13.278 1.00 92.88 93 LYS A C 1
ATOM 701 O O . LYS A 1 93 ? -14.967 6.859 12.265 1.00 92.88 93 LYS A O 1
ATOM 706 N N . ASN A 1 94 ? -13.242 6.820 13.717 1.00 93.50 94 ASN A N 1
ATOM 707 C CA . ASN A 1 94 ? -12.559 8.013 13.223 1.00 93.50 94 ASN A CA 1
ATOM 708 C C . ASN A 1 94 ? -11.157 7.694 12.686 1.00 93.50 94 ASN A C 1
ATOM 710 O O . ASN A 1 94 ? -10.186 8.360 13.035 1.00 93.50 94 ASN A O 1
ATOM 714 N N . LEU A 1 95 ? -11.028 6.660 11.852 1.00 97.44 95 LEU A N 1
ATOM 715 C CA . LEU A 1 95 ? -9.752 6.407 11.184 1.00 97.44 95 LEU A CA 1
ATOM 716 C C . LEU A 1 95 ? -9.493 7.441 10.088 1.00 97.44 95 LEU A C 1
ATOM 718 O O . LEU A 1 95 ? -10.371 7.770 9.289 1.00 97.44 95 LEU A O 1
ATOM 722 N N . THR A 1 96 ? -8.254 7.905 10.034 1.00 97.62 96 THR A N 1
ATOM 723 C CA . THR A 1 96 ? -7.725 8.811 9.020 1.00 97.62 96 THR A CA 1
ATOM 724 C C . THR A 1 96 ? -6.588 8.132 8.276 1.00 97.62 96 THR A C 1
ATOM 726 O O . THR A 1 96 ? -5.882 7.310 8.850 1.00 97.62 96 THR A O 1
ATOM 729 N N . VAL A 1 97 ? -6.426 8.448 6.991 1.00 98.38 97 VAL A N 1
ATOM 730 C CA . VAL A 1 97 ? -5.400 7.844 6.133 1.00 98.38 97 VAL A CA 1
ATOM 731 C C . VAL A 1 97 ? -4.401 8.917 5.724 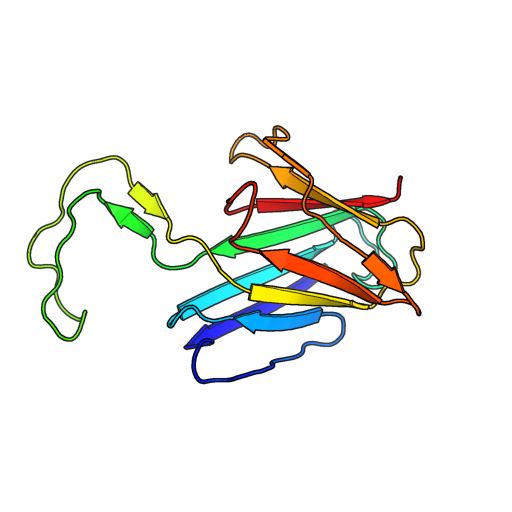1.00 98.38 97 VAL A C 1
ATOM 733 O O . VAL A 1 97 ? -4.749 9.884 5.043 1.00 98.38 97 VAL A O 1
ATOM 736 N N . TRP A 1 98 ? -3.154 8.739 6.136 1.00 98.25 98 TRP A N 1
ATOM 737 C CA . TRP A 1 98 ? -2.042 9.639 5.867 1.00 98.25 98 TRP A CA 1
ATOM 738 C C . TRP A 1 98 ? -1.054 8.971 4.924 1.00 98.25 98 TRP A C 1
ATOM 740 O O . TRP A 1 98 ? -0.562 7.890 5.214 1.00 98.25 98 TRP A O 1
ATOM 750 N N . SER A 1 99 ? -0.720 9.623 3.817 1.00 98.12 99 SER A N 1
ATOM 751 C CA . SER A 1 99 ? 0.450 9.246 3.030 1.00 98.12 99 SER A CA 1
ATOM 752 C C . SER A 1 99 ? 1.713 9.653 3.779 1.00 98.12 99 SER A C 1
ATOM 754 O O . SER A 1 99 ? 1.779 10.757 4.338 1.00 98.12 99 SER A O 1
ATOM 756 N N . ILE A 1 100 ? 2.702 8.760 3.814 1.00 97.75 100 ILE A N 1
ATOM 757 C CA . ILE A 1 100 ? 3.980 9.000 4.488 1.00 97.75 100 ILE A CA 1
ATOM 758 C C . ILE A 1 100 ? 5.151 8.689 3.560 1.00 97.75 100 ILE A C 1
ATOM 760 O O . ILE A 1 100 ? 5.075 7.782 2.735 1.00 97.75 100 ILE A O 1
ATOM 764 N N . GLY A 1 101 ? 6.241 9.440 3.685 1.00 94.00 101 GLY A N 1
ATOM 765 C CA . GLY A 1 101 ? 7.484 9.177 2.962 1.00 94.00 101 GLY A CA 1
ATOM 766 C C . GLY A 1 101 ? 8.251 7.974 3.529 1.00 94.00 101 GLY A C 1
ATOM 767 O O . GLY A 1 101 ? 7.898 7.461 4.594 1.00 94.00 101 GLY A O 1
ATOM 768 N N . PRO A 1 102 ? 9.334 7.535 2.865 1.00 89.19 102 PRO A N 1
ATOM 769 C CA . PRO A 1 102 ? 10.176 6.441 3.355 1.00 89.19 102 PRO A CA 1
ATOM 770 C C . PRO A 1 102 ? 10.848 6.748 4.704 1.00 89.19 102 PRO A C 1
ATOM 772 O O . PRO A 1 102 ? 11.187 5.829 5.443 1.00 89.19 102 PRO A O 1
ATOM 775 N N . GLU A 1 103 ? 10.999 8.024 5.064 1.00 92.12 103 GLU A N 1
ATOM 776 C CA . GLU A 1 103 ? 11.478 8.473 6.375 1.00 92.12 103 GLU A CA 1
ATOM 777 C C . GLU A 1 103 ? 10.369 8.528 7.445 1.00 92.12 103 GLU A C 1
ATOM 779 O O . GLU A 1 103 ? 10.641 8.852 8.599 1.00 92.12 103 GLU A O 1
ATOM 784 N N . GLY A 1 104 ? 9.117 8.230 7.080 1.00 91.69 104 GLY A N 1
ATOM 785 C CA . GLY A 1 104 ? 7.959 8.225 7.978 1.00 91.69 104 GLY A CA 1
ATOM 786 C C . GLY A 1 104 ? 7.280 9.585 8.180 1.00 91.69 104 GLY A C 1
ATOM 787 O O . GLY A 1 104 ? 6.350 9.687 8.976 1.00 91.69 104 GLY A O 1
ATOM 788 N N . PHE A 1 105 ? 7.708 10.635 7.473 1.00 95.69 105 PHE A N 1
ATOM 789 C CA . PHE A 1 105 ? 7.067 11.951 7.546 1.00 95.69 105 PHE A CA 1
ATOM 790 C C . PHE A 1 105 ? 5.772 12.003 6.736 1.00 95.69 105 PHE A C 1
ATOM 792 O O . PHE A 1 105 ? 5.716 11.472 5.629 1.00 95.69 105 PHE A O 1
ATOM 799 N N . TYR A 1 106 ? 4.756 12.696 7.255 1.00 96.62 106 TYR A N 1
ATOM 800 C CA . TYR A 1 106 ? 3.498 12.920 6.543 1.00 96.62 106 TYR A CA 1
ATOM 801 C C . TYR A 1 106 ? 3.719 13.747 5.277 1.00 96.62 106 TYR A C 1
ATOM 803 O O . TYR A 1 106 ? 4.311 14.826 5.319 1.00 96.62 106 TYR A O 1
ATOM 811 N N . THR A 1 107 ? 3.209 13.247 4.157 1.00 96.00 107 THR A N 1
ATOM 812 C CA . THR A 1 107 ? 3.277 13.903 2.842 1.00 96.00 107 THR A CA 1
ATOM 813 C C . THR A 1 107 ? 1.912 14.422 2.396 1.00 96.00 107 THR A C 1
ATOM 815 O O . THR A 1 107 ? 1.834 15.338 1.579 1.00 96.00 107 THR A O 1
ATOM 818 N N . GLY A 1 108 ? 0.827 13.897 2.971 1.00 96.50 108 GLY A N 1
ATOM 819 C CA . GLY A 1 108 ? -0.523 14.421 2.797 1.00 96.50 108 GLY A CA 1
ATOM 820 C C . GLY A 1 108 ? -1.599 13.465 3.294 1.00 96.50 108 GLY A C 1
ATOM 821 O O . GLY A 1 108 ? -1.305 12.368 3.766 1.00 96.50 108 GLY A O 1
ATOM 822 N N . ARG A 1 109 ? -2.860 13.893 3.210 1.00 96.69 109 ARG A N 1
ATOM 823 C CA . ARG A 1 109 ? -4.018 13.128 3.686 1.00 96.69 109 ARG A CA 1
ATOM 824 C C 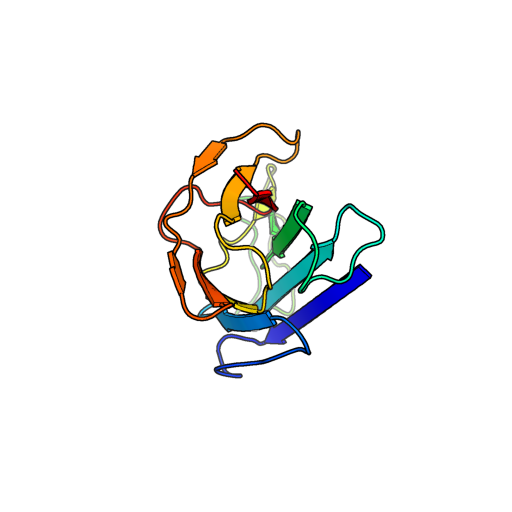. ARG A 1 109 ? -4.789 12.553 2.509 1.00 96.69 109 ARG A C 1
ATOM 826 O O . ARG A 1 109 ? -5.106 13.285 1.576 1.00 96.69 109 ARG A O 1
ATOM 833 N N . ILE A 1 110 ? -5.135 11.274 2.598 1.00 98.00 110 ILE A N 1
ATOM 834 C CA . ILE A 1 110 ? -5.970 10.597 1.610 1.00 98.00 110 ILE A CA 1
ATOM 835 C C . ILE A 1 110 ? -7.445 10.782 1.997 1.00 98.00 110 ILE A C 1
ATOM 837 O O . ILE A 1 110 ? -7.827 10.483 3.141 1.00 98.00 110 ILE A O 1
ATOM 841 N N . PRO A 1 111 ? -8.292 11.282 1.079 1.00 97.31 111 PRO A N 1
ATOM 842 C CA . PRO A 1 111 ? -9.732 11.315 1.286 1.00 97.31 111 PRO A CA 1
ATOM 843 C C . PRO A 1 111 ? -10.263 9.916 1.606 1.00 97.31 111 PRO A C 1
ATOM 845 O O . PRO A 1 111 ? -10.018 8.955 0.881 1.00 97.31 111 PRO A O 1
ATOM 848 N N . SER A 1 112 ? -10.974 9.801 2.722 1.00 97.19 112 SER A N 1
ATOM 849 C CA . SER A 1 112 ? -11.452 8.523 3.239 1.00 97.19 112 SER A CA 1
ATOM 850 C C . SER A 1 112 ? -12.782 8.693 3.960 1.00 97.19 112 SER A C 1
ATOM 852 O O . SER A 1 112 ? -13.085 9.754 4.510 1.00 97.19 112 SER A O 1
ATOM 854 N N . THR A 1 113 ? -13.586 7.634 3.951 1.00 97.00 113 THR A N 1
ATOM 855 C CA . THR A 1 113 ? -14.882 7.581 4.635 1.00 97.00 113 THR A CA 1
ATOM 856 C C . THR A 1 113 ? -14.993 6.291 5.426 1.00 97.00 113 THR A C 1
ATOM 858 O O . THR A 1 113 ? -14.828 5.216 4.854 1.00 97.00 113 THR A O 1
ATOM 861 N N . CYS A 1 114 ? -15.310 6.389 6.718 1.00 96.25 114 CYS A N 1
ATOM 862 C CA . CYS A 1 114 ? -15.663 5.239 7.545 1.00 96.25 114 CYS A CA 1
ATOM 863 C C . CYS A 1 114 ? -17.181 5.208 7.745 1.00 96.25 114 CYS A C 1
ATOM 865 O O . CYS A 1 114 ? -17.743 6.102 8.378 1.00 96.25 114 CYS A O 1
ATOM 867 N N . VAL A 1 115 ? -17.850 4.207 7.171 1.00 94.12 115 VAL A N 1
ATOM 868 C CA . VAL A 1 115 ? -19.306 4.021 7.278 1.00 94.12 115 VAL A CA 1
ATOM 869 C C . VAL A 1 115 ? -19.585 2.550 7.564 1.00 94.12 115 VAL A C 1
ATOM 871 O O . VAL A 1 115 ? -18.967 1.676 6.960 1.00 94.12 115 VAL A O 1
ATOM 874 N N . ASP A 1 116 ? -20.484 2.280 8.513 1.00 94.38 116 ASP A N 1
ATOM 875 C CA . ASP A 1 116 ? -20.922 0.928 8.893 1.00 94.38 116 ASP A CA 1
ATOM 876 C C . ASP A 1 116 ? -19.772 -0.047 9.227 1.00 94.38 116 ASP A C 1
ATOM 878 O O . ASP A 1 116 ? -19.809 -1.228 8.886 1.00 94.38 116 ASP A O 1
ATOM 882 N N . GLY A 1 117 ? -18.732 0.451 9.907 1.00 96.69 117 GLY A N 1
ATOM 883 C CA . GLY A 1 117 ? -17.572 -0.352 10.317 1.00 96.69 117 GLY A CA 1
ATOM 884 C C . GLY A 1 117 ? -16.616 -0.699 9.17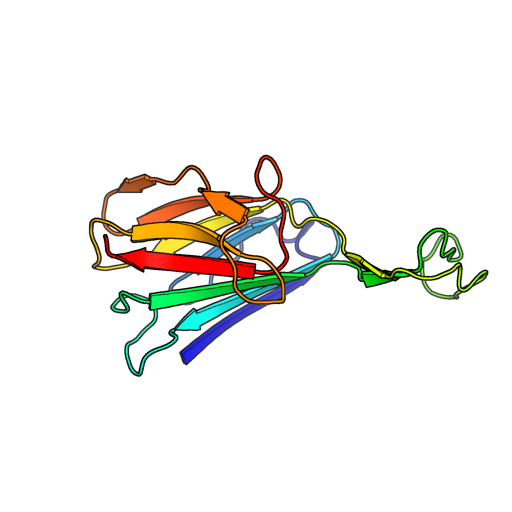3 1.00 96.69 117 GLY A C 1
ATOM 885 O O . GLY A 1 117 ? -15.861 -1.668 9.268 1.00 96.69 117 GLY A O 1
ATOM 886 N N . VAL A 1 118 ? -16.655 0.059 8.072 1.00 98.19 118 VAL A N 1
ATOM 887 C CA . VAL A 1 118 ? -15.740 -0.098 6.939 1.00 98.19 118 VAL A CA 1
ATOM 888 C C . VAL A 1 118 ? -15.130 1.249 6.562 1.00 98.19 118 VAL A C 1
ATOM 890 O O . VAL A 1 118 ? -15.833 2.162 6.127 1.00 98.19 118 VAL A O 1
ATOM 893 N N . LEU A 1 119 ? -13.807 1.351 6.685 1.00 98.62 119 LEU A N 1
ATOM 894 C CA . LEU A 1 119 ? -13.008 2.451 6.154 1.00 98.62 119 LEU A CA 1
ATOM 895 C C . LEU A 1 119 ? -12.772 2.224 4.658 1.00 98.62 119 LEU A C 1
ATOM 897 O O . LEU A 1 119 ? -12.232 1.186 4.283 1.00 98.62 119 LEU A O 1
ATOM 901 N N . LYS A 1 120 ? -13.149 3.189 3.818 1.00 98.50 120 LYS A N 1
ATOM 902 C CA . LYS A 1 120 ? -12.966 3.155 2.360 1.00 98.50 120 LYS A CA 1
ATOM 903 C C . LYS A 1 120 ? -12.177 4.359 1.868 1.00 98.50 120 LYS A C 1
ATOM 905 O O . LYS A 1 120 ? -12.417 5.474 2.337 1.00 98.50 120 LYS A O 1
ATOM 910 N N . PHE A 1 121 ? -11.272 4.129 0.925 1.00 98.31 121 PHE A N 1
ATOM 911 C CA . PHE A 1 121 ? -10.478 5.161 0.260 1.00 98.31 121 PHE A CA 1
ATOM 912 C C . PHE A 1 121 ? -9.899 4.642 -1.056 1.00 98.31 121 PHE A C 1
ATOM 914 O O . PHE A 1 121 ? -9.839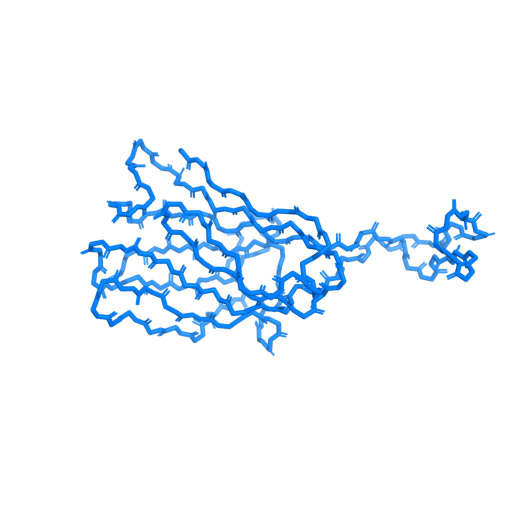 3.433 -1.282 1.00 98.31 121 PHE A O 1
ATOM 921 N N . HIS A 1 122 ? -9.464 5.578 -1.895 1.00 98.31 122 HIS A N 1
ATOM 922 C CA . HIS A 1 122 ? -8.828 5.306 -3.176 1.00 98.31 122 HIS A CA 1
ATOM 923 C C . HIS A 1 122 ? -7.359 5.745 -3.140 1.00 98.31 122 HIS A C 1
ATOM 925 O O . HIS A 1 122 ? -7.033 6.797 -2.580 1.00 98.31 122 HIS A O 1
ATOM 931 N N . LEU A 1 123 ? -6.478 4.931 -3.716 1.00 97.81 123 LEU A N 1
ATOM 932 C CA . LEU A 1 123 ? -5.055 5.212 -3.896 1.00 97.81 123 LEU A CA 1
ATOM 933 C C . LEU A 1 123 ? -4.765 5.577 -5.351 1.00 97.81 123 LEU A C 1
ATOM 935 O O . LEU A 1 123 ? -5.418 5.059 -6.244 1.00 97.81 123 LEU A O 1
ATOM 939 N N . GLY A 1 124 ? -3.751 6.414 -5.580 1.00 94.62 124 GLY A N 1
ATOM 940 C CA . GLY A 1 124 ? -3.265 6.758 -6.922 1.00 94.62 124 GLY A CA 1
ATOM 941 C C . GLY A 1 124 ? -3.551 8.197 -7.353 1.00 94.62 124 GLY A C 1
ATOM 942 O O . GLY A 1 124 ? -2.688 8.826 -7.961 1.00 94.62 124 GLY A O 1
ATOM 943 N N . ASP A 1 125 ? -4.682 8.770 -6.937 1.00 91.25 125 ASP A N 1
ATOM 944 C CA . ASP A 1 125 ? -5.089 10.128 -7.339 1.00 91.25 125 ASP A CA 1
ATOM 945 C C . ASP A 1 125 ? -4.294 11.247 -6.653 1.00 91.25 125 ASP A C 1
ATOM 947 O O . ASP A 1 125 ? -3.960 12.271 -7.252 1.00 91.25 125 ASP A O 1
ATOM 951 N N . THR A 1 126 ? -4.022 11.090 -5.356 1.00 90.88 126 THR A N 1
ATOM 952 C CA . THR A 1 126 ? -3.432 12.142 -4.517 1.00 90.88 126 THR A CA 1
ATOM 953 C C . THR A 1 126 ? -2.402 11.568 -3.562 1.00 90.88 126 THR A C 1
ATOM 955 O O . THR A 1 126 ? -2.581 10.461 -3.064 1.00 90.88 126 THR A O 1
ATOM 958 N N . CYS A 1 127 ? -1.354 12.345 -3.267 1.00 91.69 127 CYS A N 1
ATOM 959 C CA . CYS A 1 127 ? -0.335 12.006 -2.266 1.00 91.69 127 CYS A CA 1
ATOM 960 C C . CYS A 1 127 ? 0.226 10.581 -2.441 1.00 91.69 127 CYS A C 1
ATOM 962 O O . CYS A 1 127 ? 0.315 9.818 -1.480 1.00 91.69 127 CYS A O 1
ATOM 964 N N . GLN A 1 128 ? 0.580 10.232 -3.678 1.00 93.50 128 GLN A N 1
ATOM 965 C CA . GLN A 1 128 ? 1.091 8.918 -4.063 1.00 93.50 128 GLN A CA 1
ATOM 966 C C . GLN A 1 128 ? 2.313 8.539 -3.213 1.00 93.50 128 GLN A C 1
ATOM 968 O O . GLN A 1 128 ? 3.276 9.301 -3.119 1.00 93.50 128 GLN A O 1
ATOM 973 N N . SER A 1 129 ? 2.266 7.369 -2.581 1.00 95.00 129 SER A N 1
ATOM 974 C CA . SER A 1 129 ? 3.368 6.824 -1.788 1.00 95.00 129 SER A CA 1
ATOM 975 C C . SER A 1 129 ? 3.353 5.295 -1.781 1.00 95.00 129 SER A C 1
ATOM 977 O O . SER A 1 129 ? 2.359 4.658 -2.126 1.00 95.00 129 SER A O 1
ATOM 979 N N . MET A 1 130 ? 4.473 4.711 -1.352 1.00 95.88 130 MET A N 1
ATOM 980 C CA . MET A 1 130 ? 4.557 3.303 -0.971 1.00 95.88 130 MET A CA 1
ATOM 981 C C . MET A 1 130 ? 3.885 3.033 0.382 1.00 95.88 130 MET A C 1
ATOM 983 O O . MET A 1 130 ? 3.455 1.911 0.637 1.00 95.88 130 MET A O 1
ATOM 987 N N . TYR A 1 131 ? 3.816 4.032 1.264 1.00 97.75 131 TYR A N 1
ATOM 988 C CA . TYR A 1 131 ? 3.394 3.854 2.649 1.00 97.75 131 TYR A CA 1
ATOM 989 C C . TYR A 1 131 ? 2.253 4.796 3.018 1.00 97.75 131 TYR A C 1
ATOM 991 O O . TYR A 1 131 ? 2.309 5.999 2.749 1.00 97.75 131 TYR A O 1
ATOM 999 N N . TYR A 1 132 ? 1.265 4.250 3.724 1.00 98.44 132 TYR A N 1
ATOM 1000 C CA . TYR A 1 132 ? 0.158 5.004 4.291 1.00 98.44 132 TYR A CA 1
ATOM 1001 C C . TYR A 1 132 ? -0.057 4.604 5.749 1.00 98.44 132 TYR A C 1
ATOM 1003 O O . TYR A 1 132 ? -0.250 3.428 6.064 1.00 98.44 132 TYR A O 1
ATOM 1011 N N . LEU A 1 133 ? -0.023 5.585 6.643 1.00 98.38 133 LEU A N 1
ATOM 1012 C CA . LEU A 1 133 ? -0.317 5.412 8.057 1.00 98.38 133 LEU A CA 1
ATOM 1013 C C . LEU A 1 133 ? -1.806 5.655 8.295 1.00 98.38 133 LEU A C 1
ATOM 1015 O O . LEU A 1 133 ? -2.351 6.664 7.849 1.00 98.38 133 LEU A O 1
ATOM 1019 N N . ILE A 1 134 ? -2.463 4.739 8.999 1.00 98.50 134 ILE A N 1
ATOM 1020 C CA . ILE A 1 134 ? -3.887 4.835 9.317 1.00 98.50 134 ILE A CA 1
ATOM 1021 C C . ILE A 1 134 ? -4.036 4.913 10.832 1.00 98.50 134 ILE A C 1
ATOM 1023 O O . ILE A 1 134 ? -3.616 3.993 11.537 1.00 98.50 134 ILE A O 1
ATOM 1027 N N . LEU A 1 135 ? -4.615 6.012 11.317 1.00 97.31 135 LEU A N 1
ATOM 1028 C CA . LEU A 1 135 ? -4.685 6.353 12.741 1.00 97.31 135 LEU A CA 1
ATOM 1029 C C . LEU A 1 135 ? -6.091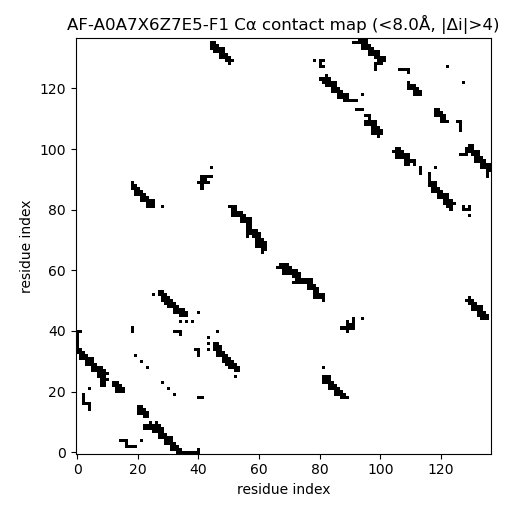 6.777 13.158 1.00 97.31 135 LEU A C 1
ATOM 1031 O O . LEU A 1 135 ? -6.790 7.427 12.381 1.00 97.31 135 LEU A O 1
ATOM 1035 N N . GLU A 1 136 ? -6.479 6.459 14.391 1.00 95.31 136 GLU A N 1
ATOM 1036 C CA . GLU A 1 136 ? -7.668 7.034 15.031 1.00 95.31 136 GLU A CA 1
ATOM 1037 C C . GLU A 1 136 ? -7.383 8.463 15.535 1.00 95.31 136 GLU A C 1
ATOM 1039 O O . GLU A 1 136 ? -6.416 8.674 16.270 1.00 95.31 136 GLU A O 1
ATOM 1044 N N . GLU A 1 137 ? -8.226 9.429 15.140 1.00 87.38 137 GLU A N 1
ATOM 1045 C CA . GLU A 1 137 ? -8.161 10.850 15.550 1.00 87.38 137 GLU A CA 1
ATOM 1046 C C . GLU A 1 137 ? -9.443 11.344 16.254 1.00 87.38 137 GLU A C 1
ATOM 1048 O O . GLU A 1 137 ? -10.572 10.926 15.887 1.00 87.38 137 GLU A O 1
#

Nearest PDB structures (foldseek):
  8iu9-assembly1_A  TM=4.425E-01  e=4.309E-01  Flavobacterium johnsoniae UW101
  8iu8-assembly1_A  TM=3.872E-01  e=2.985E-01  Flavobacterium johnsoniae UW101
  7qs1-assembly2_B  TM=1.934E-01  e=2.563E+00  Homo sapiens
  8h0z-assembly1_B  TM=1.570E-01  e=2.701E+00  Severe acute respiratory syndrome coronavirus

Secondary structure (DSSP, 8-state):
-EEEEEE--TTT-SEE-SSEEEEE-SSSEEEEEEESSSS-GGG-SEEEEEEE--EEEET-EE-TTS-SEEE--EEEEEEPPP-EEEEEE-S-S-EEEEEE-TTS-EEEEE-EEEETTEEEEEESSSS--SEEEEEE-